Protein AF-A0A0Q4BA67-F1 (afdb_monomer_lite)

pLDDT: mean 73.57, std 13.35, range [34.78, 90.0]

Secondary structure (DSSP, 8-state):
-----EEEE-TTTTSSS----B-S--BS-PPEEEEEEEEEEEEETTEEEEEEEEEE-TTSPEEE-EEEEBS---HHHHHHHHHHHHTS-GGG-----TT----

Structure (mmCIF, N/CA/C/O backbone):
data_AF-A0A0Q4BA67-F1
#
_entry.id   AF-A0A0Q4BA67-F1
#
loop_
_atom_site.group_PDB
_atom_site.id
_atom_site.type_symbol
_atom_site.label_atom_id
_atom_site.label_alt_id
_atom_site.label_comp_id
_atom_site.label_asym_id
_atom_site.label_entity_id
_atom_site.label_seq_id
_atom_site.pdbx_PDB_ins_code
_atom_site.Cartn_x
_atom_site.Cartn_y
_atom_site.Cartn_z
_atom_site.occupancy
_atom_site.B_iso_or_equiv
_atom_site.auth_seq_id
_atom_site.auth_comp_id
_atom_site.auth_asym_id
_atom_site.auth_atom_id
_atom_site.pdbx_PDB_model_num
ATOM 1 N N . MET A 1 1 ? -16.916 9.588 12.693 1.00 53.06 1 MET A N 1
ATOM 2 C CA . MET A 1 1 ? -16.972 8.135 12.432 1.00 53.06 1 MET A CA 1
ATOM 3 C C . MET A 1 1 ? -15.553 7.681 12.194 1.00 53.06 1 MET A C 1
ATOM 5 O O . MET A 1 1 ? -14.951 8.152 11.237 1.00 53.06 1 MET A O 1
ATOM 9 N N . GLU A 1 2 ? -15.016 6.852 13.080 1.00 59.19 2 GLU A N 1
ATOM 10 C CA . GLU A 1 2 ? -13.727 6.196 12.854 1.00 59.19 2 GLU A CA 1
ATOM 11 C C . GLU A 1 2 ? -13.862 5.284 11.630 1.00 59.19 2 GLU A C 1
ATOM 13 O O . GLU A 1 2 ? -14.816 4.507 11.532 1.00 59.19 2 GLU A O 1
ATOM 18 N N . ARG A 1 3 ? -12.972 5.442 10.648 1.00 76.94 3 ARG A N 1
ATOM 19 C CA . ARG A 1 3 ? -12.933 4.584 9.462 1.00 76.94 3 ARG A CA 1
ATOM 20 C C . ARG A 1 3 ? -11.813 3.571 9.636 1.00 76.94 3 ARG A C 1
ATOM 22 O O . ARG A 1 3 ? -10.735 3.913 10.094 1.00 76.94 3 ARG A O 1
ATOM 29 N N . ASN A 1 4 ? -12.042 2.335 9.221 1.00 84.25 4 ASN A N 1
ATOM 30 C CA . ASN A 1 4 ? 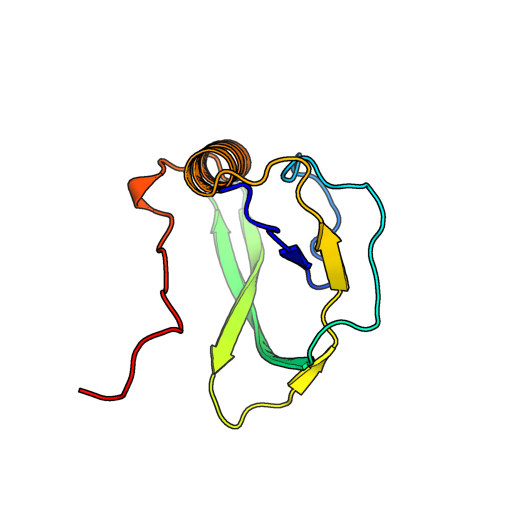-10.977 1.343 9.149 1.00 84.25 4 ASN A CA 1
ATOM 31 C C . ASN A 1 4 ? -10.217 1.538 7.835 1.00 84.25 4 ASN A C 1
ATOM 33 O O . ASN A 1 4 ? -10.793 1.359 6.762 1.00 84.25 4 ASN A O 1
ATOM 37 N N . ILE A 1 5 ? -8.943 1.924 7.915 1.00 86.75 5 ILE A N 1
ATOM 38 C CA . ILE A 1 5 ? -8.089 2.129 6.740 1.00 86.75 5 ILE A CA 1
ATOM 39 C C . ILE A 1 5 ? -7.126 0.945 6.619 1.00 86.75 5 ILE A C 1
ATOM 41 O O . ILE A 1 5 ? -6.344 0.676 7.530 1.00 86.75 5 ILE A O 1
ATOM 45 N N . ALA A 1 6 ? -7.170 0.251 5.481 1.00 86.94 6 ALA A N 1
ATOM 46 C CA . ALA A 1 6 ? -6.235 -0.819 5.151 1.00 86.94 6 ALA A CA 1
ATOM 47 C C . ALA A 1 6 ? -5.126 -0.299 4.226 1.00 86.94 6 ALA A C 1
ATOM 49 O O . ALA A 1 6 ? -5.391 0.367 3.224 1.00 86.94 6 ALA A O 1
ATOM 50 N N . VAL A 1 7 ? -3.879 -0.636 4.547 1.00 84.75 7 VAL A N 1
ATOM 51 C CA . VAL A 1 7 ? -2.704 -0.353 3.720 1.00 84.75 7 VAL A CA 1
ATOM 52 C C . VAL A 1 7 ? -2.355 -1.604 2.929 1.00 84.75 7 VAL A C 1
ATOM 54 O O . VAL A 1 7 ? -2.145 -2.666 3.510 1.00 84.75 7 VAL A O 1
ATOM 57 N N . LEU A 1 8 ? -2.263 -1.466 1.608 1.00 84.00 8 LEU A N 1
ATOM 58 C CA . LEU A 1 8 ? -1.892 -2.545 0.695 1.00 84.00 8 LEU A CA 1
ATOM 59 C C . LEU A 1 8 ? -0.416 -2.436 0.297 1.00 84.00 8 LEU A C 1
ATOM 61 O O . LEU A 1 8 ? 0.076 -1.340 0.014 1.00 84.00 8 LEU A O 1
ATOM 65 N N . ARG A 1 9 ? 0.297 -3.567 0.254 1.00 76.50 9 ARG A N 1
ATOM 66 C CA . ARG A 1 9 ? 1.716 -3.618 -0.132 1.00 76.50 9 ARG A CA 1
ATOM 67 C C . ARG A 1 9 ? 2.036 -4.847 -0.983 1.00 76.50 9 ARG A C 1
ATOM 69 O O . ARG A 1 9 ? 1.490 -5.929 -0.774 1.00 76.50 9 ARG A O 1
ATOM 76 N N . TRP A 1 10 ? 2.981 -4.664 -1.905 1.00 74.62 10 TRP A N 1
ATOM 77 C CA . TRP A 1 10 ? 3.565 -5.706 -2.752 1.00 74.62 10 TRP A CA 1
ATOM 78 C C . TRP A 1 10 ? 5.072 -5.836 -2.477 1.00 74.62 10 TRP A C 1
ATOM 80 O O . TRP A 1 10 ? 5.766 -4.834 -2.281 1.00 74.62 10 TRP A O 1
ATOM 90 N N . GLU A 1 11 ? 5.587 -7.065 -2.471 1.00 62.34 11 GLU A N 1
ATOM 91 C CA . GLU A 1 11 ? 7.032 -7.348 -2.440 1.00 62.34 11 GLU A CA 1
ATOM 92 C C . GLU A 1 11 ? 7.656 -7.055 -3.823 1.00 62.34 11 GLU A C 1
ATOM 94 O O . GLU A 1 11 ? 6.999 -7.309 -4.834 1.00 62.34 11 GLU A O 1
ATOM 99 N N . PRO A 1 12 ? 8.894 -6.519 -3.923 1.00 51.59 12 PRO A N 1
ATOM 100 C CA . PRO A 1 12 ? 9.921 -6.440 -2.884 1.00 51.59 12 PRO A CA 1
ATOM 101 C C . PRO A 1 12 ? 10.119 -5.022 -2.318 1.00 51.59 12 PRO A C 1
ATOM 103 O O . PRO A 1 12 ? 11.226 -4.654 -1.931 1.00 51.59 12 PRO A O 1
ATOM 106 N N . ALA A 1 13 ? 9.083 -4.174 -2.273 1.00 51.66 13 ALA A N 1
ATOM 107 C CA . ALA A 1 13 ? 9.205 -2.789 -1.793 1.00 51.66 13 ALA A CA 1
ATOM 108 C C . ALA A 1 13 ? 9.432 -2.675 -0.265 1.00 51.66 13 ALA A C 1
ATOM 110 O O . ALA A 1 13 ? 9.029 -1.685 0.349 1.00 51.66 13 ALA A O 1
ATOM 111 N N . THR A 1 14 ? 10.029 -3.685 0.370 1.00 47.12 14 THR A N 1
ATOM 112 C CA . THR A 1 14 ? 10.248 -3.829 1.812 1.00 47.12 14 THR A CA 1
ATOM 113 C C . THR A 1 14 ? 11.432 -3.036 2.362 1.00 47.12 14 THR A C 1
ATOM 115 O O . THR A 1 14 ? 11.470 -2.817 3.570 1.00 47.12 14 THR A O 1
ATOM 118 N N . TRP A 1 15 ? 12.327 -2.484 1.538 1.00 48.25 15 TRP A N 1
ATOM 119 C CA . TRP A 1 15 ? 13.521 -1.806 2.055 1.00 48.25 15 TRP A CA 1
ATOM 120 C C . TRP A 1 15 ? 13.543 -0.283 1.846 1.00 48.25 15 TRP A C 1
ATOM 122 O O . TRP A 1 15 ? 13.689 0.212 0.730 1.00 48.25 15 TRP A O 1
ATOM 132 N N . SER A 1 16 ? 13.479 0.433 2.980 1.00 47.16 16 SER A N 1
ATOM 133 C CA . SER A 1 16 ? 14.202 1.693 3.270 1.00 47.16 16 SER A CA 1
ATOM 134 C C . SER A 1 16 ? 13.425 3.009 3.415 1.00 47.16 16 SER A C 1
ATOM 136 O O . SER A 1 16 ? 14.068 4.031 3.639 1.00 47.16 16 SER A O 1
ATOM 138 N N . ALA A 1 17 ? 12.089 3.034 3.390 1.00 52.50 17 ALA A N 1
ATOM 139 C CA . ALA A 1 17 ? 11.340 4.234 3.795 1.00 52.50 17 ALA A CA 1
ATOM 140 C C . ALA A 1 17 ? 10.488 3.950 5.042 1.00 52.50 17 ALA A C 1
ATOM 142 O O . ALA A 1 17 ? 9.846 2.894 5.080 1.00 52.50 17 ALA A O 1
ATOM 143 N N 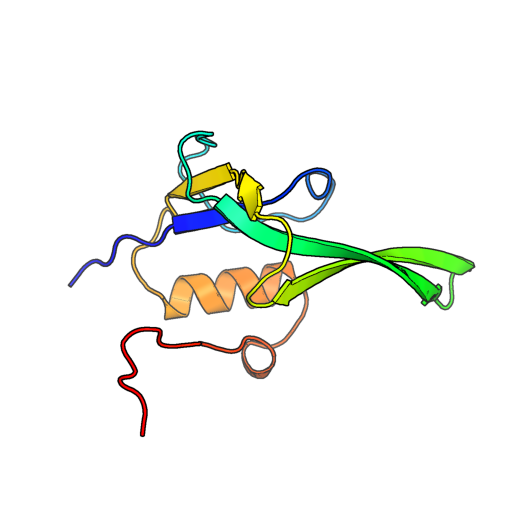. PRO A 1 18 ? 10.441 4.858 6.041 1.00 59.34 18 PRO A N 1
ATOM 144 C CA . PRO A 1 18 ? 9.431 4.790 7.086 1.00 59.34 18 PRO A CA 1
ATOM 145 C C . PRO A 1 18 ? 8.065 4.890 6.400 1.00 59.34 18 PRO A C 1
ATOM 147 O O . PRO A 1 18 ? 7.694 5.910 5.812 1.00 59.34 18 PRO A O 1
ATOM 150 N N . GLY A 1 19 ? 7.379 3.751 6.349 1.00 63.78 19 GLY A N 1
ATOM 151 C CA . GLY A 1 19 ? 6.012 3.669 5.867 1.00 63.78 19 GLY A CA 1
ATOM 152 C C . GLY A 1 19 ? 5.045 4.272 6.886 1.00 63.78 19 GLY A C 1
ATOM 153 O O . GLY A 1 19 ? 5.456 4.653 7.984 1.00 63.78 19 GLY A O 1
ATOM 154 N N . PRO A 1 20 ? 3.755 4.349 6.539 1.00 72.19 20 PRO A N 1
ATOM 155 C CA . PRO A 1 20 ? 2.737 4.750 7.494 1.00 72.19 20 PRO A CA 1
ATOM 156 C C . PRO A 1 20 ? 2.709 3.825 8.720 1.00 72.19 20 PRO A C 1
ATOM 158 O O . PRO A 1 20 ? 3.028 2.638 8.615 1.00 72.19 20 PRO A O 1
ATOM 161 N N . SER A 1 21 ? 2.328 4.372 9.880 1.00 80.19 21 SER A N 1
ATOM 162 C CA . SER A 1 21 ? 2.196 3.594 11.115 1.00 80.19 21 SER A CA 1
ATOM 163 C C . SER A 1 21 ? 1.059 2.584 10.967 1.00 80.19 21 SER A C 1
ATOM 165 O O . SER A 1 21 ? -0.106 2.956 10.806 1.00 80.19 21 SER A O 1
ATOM 167 N N . THR A 1 22 ? 1.415 1.306 10.977 1.00 83.50 22 THR A N 1
ATOM 168 C CA . THR A 1 22 ? 0.486 0.183 10.824 1.00 83.50 22 THR A CA 1
ATOM 169 C C . THR A 1 22 ? 0.425 -0.639 12.108 1.00 83.50 22 THR A C 1
ATOM 171 O O . THR A 1 22 ? 1.290 -0.500 12.971 1.00 83.50 22 THR A O 1
ATOM 174 N N . ASP A 1 23 ? -0.552 -1.542 12.218 1.00 84.38 23 ASP A N 1
ATOM 175 C CA . ASP A 1 23 ? -0.666 -2.517 13.316 1.00 84.38 23 ASP A CA 1
ATOM 176 C C . ASP A 1 23 ? 0.506 -3.518 13.388 1.00 84.38 23 ASP A C 1
ATOM 178 O O . ASP A 1 23 ? 0.558 -4.357 14.285 1.00 84.38 23 ASP A O 1
ATOM 182 N N . GLY A 1 24 ? 1.449 -3.444 12.442 1.00 80.56 24 GLY A N 1
ATOM 183 C CA . GLY A 1 24 ? 2.630 -4.299 12.366 1.00 80.56 24 GLY A CA 1
ATOM 184 C C . GLY A 1 24 ? 2.343 -5.708 11.844 1.00 80.56 24 GLY A C 1
ATOM 185 O O . GLY A 1 24 ? 3.281 -6.482 11.649 1.00 80.56 24 GLY 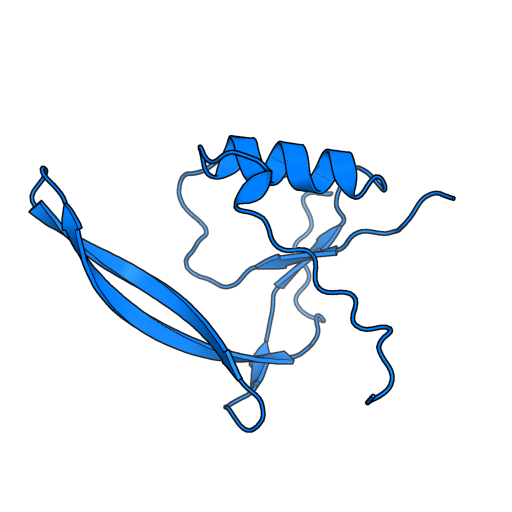A O 1
ATOM 186 N N . VAL A 1 25 ? 1.079 -6.045 11.574 1.00 86.31 25 VAL A N 1
ATOM 187 C CA . VAL A 1 25 ? 0.652 -7.373 11.129 1.00 86.31 25 VAL A CA 1
ATOM 188 C C . VAL A 1 25 ? 0.293 -7.329 9.647 1.00 86.31 25 VAL A C 1
ATOM 190 O O . VAL A 1 25 ? -0.768 -6.849 9.247 1.00 86.31 25 VAL A O 1
ATOM 193 N N . TRP A 1 26 ? 1.168 -7.902 8.819 1.00 86.12 26 TRP A N 1
ATOM 194 C CA . TRP A 1 26 ? 0.918 -8.089 7.390 1.00 86.12 26 TRP A CA 1
ATOM 195 C C . TRP A 1 26 ? 0.218 -9.420 7.132 1.00 86.12 26 TRP A C 1
ATOM 197 O O . TRP A 1 26 ? 0.764 -10.495 7.386 1.00 86.12 26 TRP A O 1
ATOM 207 N N . ARG A 1 27 ? -1.001 -9.340 6.608 1.00 87.56 27 ARG A N 1
ATOM 208 C CA . ARG A 1 27 ? -1.887 -10.475 6.349 1.00 87.56 27 ARG A CA 1
ATOM 209 C C . ARG A 1 27 ? -1.890 -10.819 4.859 1.00 87.56 27 ARG A C 1
ATOM 211 O O . ARG A 1 27 ? -1.736 -9.941 4.011 1.00 87.56 27 ARG A O 1
ATOM 218 N N . LYS A 1 28 ? -2.015 -12.114 4.555 1.00 86.56 28 LYS A N 1
ATOM 219 C CA . LYS A 1 28 ? -1.920 -12.690 3.195 1.00 86.56 28 LYS A CA 1
ATOM 220 C C . LYS A 1 28 ? -3.272 -13.001 2.558 1.00 86.56 28 LYS A C 1
ATOM 222 O O . LYS A 1 28 ? -3.326 -13.312 1.378 1.00 86.56 28 LYS A O 1
ATOM 227 N N . ASP A 1 29 ? -4.340 -12.928 3.337 1.00 89.00 29 ASP A N 1
ATOM 228 C CA . ASP A 1 29 ? -5.730 -13.165 2.940 1.00 89.00 29 ASP A CA 1
ATOM 229 C C . ASP A 1 29 ? -6.383 -11.925 2.302 1.00 89.00 29 ASP A C 1
ATOM 231 O O . ASP A 1 29 ? -7.604 -11.797 2.269 1.00 89.00 29 ASP A O 1
ATOM 235 N N . GLY A 1 30 ? -5.563 -10.990 1.813 1.00 83.38 30 GLY A N 1
ATOM 236 C CA . GLY A 1 30 ? -6.026 -9.792 1.130 1.00 83.38 30 GLY A CA 1
ATOM 237 C C . GLY A 1 30 ? -6.622 -10.087 -0.247 1.00 83.38 30 GLY A C 1
ATOM 238 O O . GLY A 1 30 ? -6.502 -11.195 -0.775 1.00 83.38 30 GLY A O 1
ATOM 239 N N . PRO A 1 31 ? -7.248 -9.078 -0.872 1.00 85.19 31 PRO A N 1
ATOM 240 C CA . PRO A 1 31 ? -7.769 -9.222 -2.219 1.00 85.19 31 PRO A CA 1
ATOM 241 C C . PRO A 1 31 ? -6.630 -9.448 -3.214 1.00 85.19 31 PRO A C 1
ATOM 243 O O . PRO A 1 31 ? -5.533 -8.906 -3.075 1.00 85.19 31 PRO A O 1
ATOM 246 N N . GLU A 1 32 ? -6.916 -10.181 -4.284 1.00 86.94 32 GLU A N 1
ATOM 247 C CA . GLU A 1 32 ? -6.037 -10.183 -5.446 1.00 86.94 32 GLU A CA 1
ATOM 248 C C . GLU A 1 32 ? -6.358 -8.972 -6.323 1.00 86.94 32 GLU A C 1
ATOM 250 O O . GLU A 1 32 ? -7.525 -8.746 -6.657 1.00 86.94 32 GLU A O 1
ATOM 255 N N . LEU A 1 33 ? -5.346 -8.212 -6.741 1.00 84.56 33 LEU A N 1
ATOM 256 C CA . LEU A 1 33 ? -5.525 -7.035 -7.597 1.00 84.56 33 LEU A CA 1
ATOM 257 C C . LEU A 1 33 ? -4.877 -7.251 -8.969 1.00 84.56 33 LEU A C 1
ATOM 259 O O . LEU A 1 33 ? -3.811 -7.867 -9.040 1.00 84.56 33 LEU A O 1
ATOM 263 N N . PRO A 1 34 ? -5.495 -6.773 -10.066 1.00 85.25 34 PRO A N 1
ATOM 264 C CA . PRO A 1 34 ? -4.955 -6.948 -11.407 1.00 85.25 34 PRO A CA 1
ATOM 265 C C . PRO A 1 34 ? -3.825 -5.934 -11.648 1.00 85.25 34 PRO A C 1
ATOM 267 O O . PRO A 1 34 ? -4.032 -4.838 -12.168 1.00 85.25 34 PRO A O 1
ATOM 270 N N . VAL A 1 35 ? -2.636 -6.297 -11.168 1.00 78.50 35 VAL A N 1
ATOM 271 C CA . VAL A 1 35 ? -1.422 -5.471 -11.160 1.00 78.50 35 VAL A CA 1
ATOM 272 C C . VAL A 1 35 ? -0.385 -6.080 -12.093 1.00 78.50 35 VAL A C 1
ATOM 274 O O . VAL A 1 35 ? -0.167 -7.287 -12.044 1.00 78.50 35 VAL A O 1
ATOM 277 N N . GLU A 1 36 ? 0.311 -5.259 -12.871 1.00 79.62 36 GLU A N 1
ATOM 278 C CA . GLU A 1 36 ? 1.542 -5.657 -13.561 1.00 79.62 36 GLU A CA 1
ATOM 279 C C . GLU A 1 36 ? 2.727 -4.837 -13.045 1.00 79.62 36 GLU A C 1
ATOM 281 O O . GLU A 1 36 ? 2.589 -3.678 -12.635 1.00 79.62 36 GLU A O 1
ATOM 286 N N . TYR A 1 37 ? 3.891 -5.482 -13.040 1.00 74.50 37 TYR A N 1
ATOM 287 C CA . TYR A 1 37 ? 5.152 -4.906 -12.606 1.00 74.50 37 TYR A CA 1
ATOM 288 C C . TYR A 1 37 ? 5.961 -4.505 -13.834 1.00 74.50 37 TYR A C 1
ATOM 290 O O . TYR A 1 37 ? 6.376 -5.367 -14.609 1.00 74.50 37 TYR A O 1
ATOM 298 N N . THR A 1 38 ? 6.256 -3.217 -13.974 1.00 71.50 38 THR A N 1
ATOM 299 C CA . THR A 1 38 ? 7.082 -2.718 -15.077 1.00 71.50 38 THR A CA 1
ATOM 300 C C . THR A 1 38 ? 8.382 -2.163 -14.529 1.00 71.50 38 THR A C 1
ATOM 302 O O . THR A 1 38 ? 8.394 -1.200 -13.758 1.00 71.50 38 THR A O 1
ATOM 305 N N . LEU A 1 39 ? 9.506 -2.743 -14.947 1.00 68.56 39 LEU A N 1
ATOM 306 C CA . LEU A 1 39 ? 10.818 -2.181 -14.654 1.00 68.56 39 LEU A CA 1
ATOM 307 C C . LEU A 1 39 ? 11.002 -0.905 -15.483 1.00 68.56 39 LEU A C 1
ATOM 309 O O . LEU A 1 39 ? 11.192 -0.950 -16.695 1.00 68.56 39 LEU A O 1
ATOM 313 N N . THR A 1 40 ? 10.938 0.242 -14.822 1.00 63.81 40 THR A N 1
ATOM 314 C CA . THR A 1 40 ? 11.137 1.545 -15.449 1.00 63.81 40 THR A CA 1
ATOM 315 C C . THR A 1 40 ? 12.587 1.977 -15.237 1.00 63.81 40 THR A C 1
ATOM 317 O O . THR A 1 40 ? 12.990 2.217 -14.095 1.00 63.81 40 THR A O 1
ATOM 320 N N . PRO A 1 41 ? 13.408 2.084 -16.294 1.00 60.53 41 PRO A N 1
ATOM 321 C CA . PRO A 1 41 ? 14.748 2.633 -16.157 1.00 60.53 41 PRO A CA 1
ATOM 322 C C . PRO A 1 41 ? 14.643 4.104 -15.739 1.00 60.53 41 PRO A C 1
ATOM 324 O O . PRO A 1 41 ? 14.039 4.921 -16.428 1.00 60.53 41 PRO A O 1
ATOM 327 N N . ASN A 1 42 ? 15.236 4.445 -14.600 1.00 60.38 42 ASN A N 1
ATOM 328 C CA . ASN A 1 42 ? 15.308 5.799 -14.077 1.00 60.38 42 ASN A CA 1
ATOM 329 C C . ASN A 1 42 ? 16.766 6.276 -14.101 1.00 60.38 42 ASN A C 1
ATOM 331 O O . ASN A 1 42 ? 17.625 5.784 -13.368 1.00 60.38 42 ASN A O 1
ATOM 335 N N . ILE A 1 43 ? 17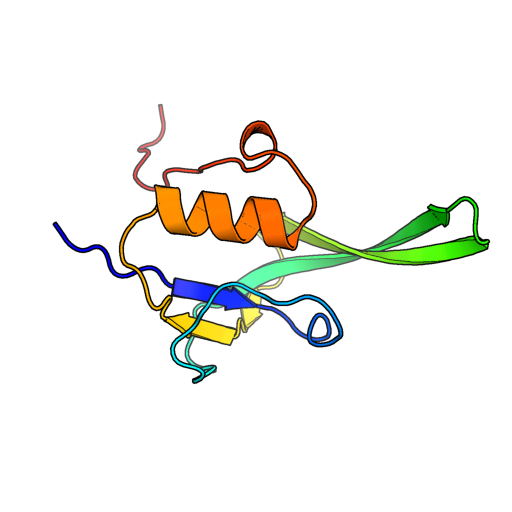.065 7.243 -14.963 1.00 56.66 43 ILE A N 1
ATOM 336 C CA . ILE A 1 43 ? 18.386 7.868 -15.002 1.00 56.66 43 ILE A CA 1
ATOM 337 C C . ILE A 1 43 ? 18.384 8.993 -13.971 1.00 56.66 43 ILE A C 1
ATOM 339 O O . ILE A 1 43 ? 17.800 10.052 -14.182 1.00 56.66 43 ILE A O 1
ATOM 343 N N . THR A 1 44 ? 19.048 8.760 -12.843 1.00 59.25 44 THR A N 1
ATOM 344 C CA . THR A 1 44 ? 19.248 9.788 -11.819 1.00 59.25 44 THR A CA 1
ATOM 345 C C . THR A 1 44 ? 20.602 10.467 -12.007 1.00 59.25 44 THR A C 1
ATOM 347 O O . THR A 1 44 ? 21.510 9.920 -12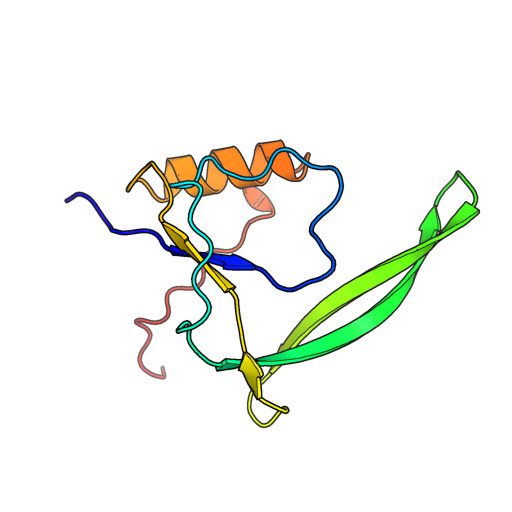.632 1.00 59.25 44 THR A O 1
ATOM 350 N N . ARG A 1 45 ? 20.792 11.637 -11.384 1.00 51.62 45 ARG A N 1
ATOM 351 C CA . ARG A 1 45 ? 22.086 12.349 -11.354 1.00 51.62 45 ARG A CA 1
ATOM 352 C C . ARG A 1 45 ? 23.240 11.510 -10.764 1.00 51.62 45 ARG A C 1
ATOM 354 O O . ARG A 1 45 ? 24.393 11.868 -10.961 1.00 51.62 45 ARG A O 1
ATOM 361 N N . ARG A 1 46 ? 22.930 10.421 -10.040 1.00 62.59 46 ARG A N 1
ATOM 362 C CA . ARG A 1 46 ? 23.886 9.466 -9.446 1.00 62.59 46 ARG A CA 1
ATOM 363 C C . ARG A 1 46 ? 24.119 8.199 -10.290 1.00 62.59 46 ARG A C 1
ATOM 365 O O . ARG A 1 46 ? 24.919 7.368 -9.878 1.00 62.59 46 ARG A O 1
ATOM 372 N N . GLY A 1 47 ? 23.451 8.038 -11.437 1.00 59.53 47 GLY A N 1
ATOM 373 C CA . GLY A 1 47 ? 23.593 6.871 -12.318 1.00 59.53 47 GLY A CA 1
ATOM 374 C C . GLY A 1 47 ? 22.263 6.258 -12.775 1.00 59.53 47 GLY A C 1
ATOM 375 O O . GLY A 1 47 ? 21.178 6.774 -12.485 1.00 59.53 47 GLY A O 1
ATOM 376 N N . ARG A 1 48 ? 22.358 5.139 -13.510 1.00 56.00 48 ARG A N 1
ATOM 377 C CA . ARG A 1 48 ? 21.213 4.321 -13.948 1.00 56.00 48 ARG A CA 1
ATOM 378 C C . ARG A 1 48 ? 20.664 3.537 -12.755 1.00 56.00 48 ARG A C 1
ATOM 380 O O . ARG A 1 48 ? 21.295 2.589 -12.304 1.00 56.00 48 ARG A O 1
ATOM 387 N N . ASN A 1 49 ? 19.473 3.904 -12.303 1.00 61.38 49 ASN A N 1
ATOM 388 C CA . ASN A 1 49 ? 18.679 3.106 -11.378 1.00 61.38 49 ASN A CA 1
ATOM 389 C C . ASN A 1 49 ? 17.517 2.474 -12.149 1.00 61.38 49 ASN A C 1
ATOM 391 O O . ASN A 1 49 ? 17.070 3.003 -13.160 1.00 61.38 49 ASN A O 1
ATOM 395 N N . SER A 1 50 ? 17.016 1.337 -11.688 1.00 57.84 50 SER A N 1
ATOM 396 C CA . SER A 1 50 ? 15.754 0.784 -12.187 1.00 57.84 50 SER A CA 1
ATOM 397 C C . SER A 1 50 ? 14.710 0.945 -11.093 1.00 57.84 50 SER A C 1
ATOM 399 O O . SER A 1 50 ? 14.961 0.575 -9.949 1.00 57.84 50 SER A O 1
ATOM 401 N N . ALA A 1 51 ? 13.571 1.545 -11.423 1.00 62.28 51 ALA A N 1
ATOM 402 C CA . ALA A 1 51 ? 12.430 1.665 -10.529 1.00 62.28 51 ALA A CA 1
ATOM 403 C C . ALA A 1 51 ? 11.388 0.614 -10.914 1.00 62.28 51 ALA A C 1
ATOM 405 O O . ALA A 1 51 ? 11.053 0.472 -12.087 1.00 62.28 51 ALA A O 1
ATOM 406 N N . LEU A 1 52 ? 10.863 -0.118 -9.937 1.00 64.56 52 LEU A N 1
ATOM 407 C CA . LEU A 1 52 ? 9.700 -0.969 -10.160 1.00 64.56 52 LEU A CA 1
ATOM 408 C C . LEU A 1 52 ? 8.454 -0.077 -10.163 1.00 64.56 52 LEU A C 1
ATOM 410 O O . LEU A 1 52 ? 8.140 0.540 -9.146 1.00 64.56 52 LEU A O 1
ATOM 414 N N . SER A 1 53 ? 7.781 0.023 -11.305 1.00 69.50 53 SER A N 1
ATOM 415 C CA . SER A 1 53 ? 6.487 0.691 -11.429 1.00 69.50 53 SER A CA 1
ATOM 416 C C . SER A 1 53 ? 5.367 -0.337 -11.310 1.00 69.50 53 SER A 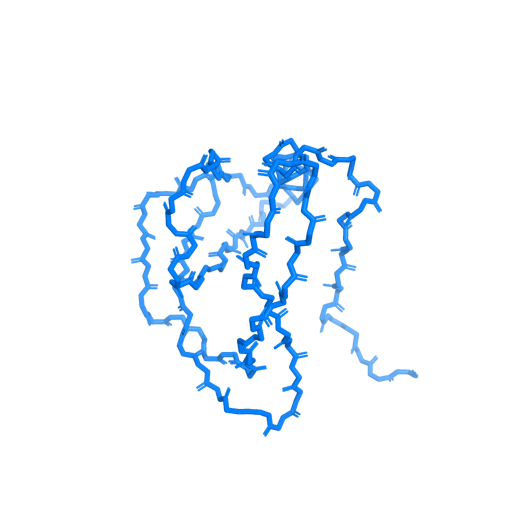C 1
ATOM 418 O O . SER A 1 53 ? 5.485 -1.451 -11.822 1.00 69.50 53 SER A O 1
ATOM 420 N N . LEU A 1 54 ? 4.293 0.043 -10.622 1.00 75.06 54 LEU A N 1
ATOM 421 C CA . LEU A 1 54 ? 3.096 -0.770 -10.430 1.00 75.06 54 LEU A CA 1
ATOM 422 C C . LEU A 1 54 ? 1.961 -0.120 -11.210 1.00 75.06 54 LEU A C 1
ATOM 424 O O . LEU A 1 54 ? 1.674 1.062 -11.017 1.00 75.06 54 LEU A O 1
ATOM 428 N N . THR A 1 55 ? 1.309 -0.878 -12.085 1.00 79.25 55 THR A N 1
ATOM 429 C CA . THR A 1 55 ? 0.136 -0.401 -12.825 1.00 79.25 55 THR A CA 1
ATOM 430 C C . THR A 1 55 ? -1.055 -1.303 -12.527 1.00 79.25 55 THR A C 1
ATOM 432 O O . THR A 1 55 ? -0.937 -2.525 -12.564 1.00 79.25 55 THR A O 1
ATOM 435 N N . LEU A 1 56 ? -2.189 -0.689 -12.180 1.00 79.75 56 LEU A N 1
ATOM 436 C CA . LEU A 1 56 ? -3.468 -1.355 -11.927 1.00 79.75 56 LEU A CA 1
ATOM 437 C C . LEU A 1 56 ? -4.330 -1.259 -13.191 1.00 79.75 56 LEU A C 1
ATOM 439 O O . LEU A 1 56 ? -4.660 -0.150 -13.609 1.00 79.75 56 LEU A O 1
ATOM 443 N N . GLN A 1 57 ? -4.726 -2.390 -13.781 1.00 80.88 57 GLN A N 1
ATOM 444 C CA . GLN A 1 57 ? -5.548 -2.394 -14.999 1.00 80.88 57 GLN A CA 1
ATOM 445 C C . GLN A 1 57 ? -6.506 -3.591 -15.045 1.00 80.88 57 GLN A C 1
ATOM 447 O O . GLN A 1 57 ? -6.138 -4.726 -14.758 1.00 80.88 57 GLN A O 1
ATOM 452 N N . ARG A 1 58 ? -7.767 -3.354 -15.435 1.00 80.69 58 ARG A N 1
ATOM 453 C CA . ARG A 1 58 ? -8.777 -4.421 -15.575 1.00 80.69 58 ARG A CA 1
ATOM 454 C C . ARG A 1 58 ? -8.342 -5.438 -16.641 1.00 80.69 58 ARG A C 1
ATOM 456 O O . ARG A 1 58 ? -7.831 -5.062 -17.689 1.00 80.69 58 ARG A O 1
ATOM 463 N N . GLY A 1 59 ? -8.583 -6.723 -16.376 1.00 83.44 59 GLY A N 1
ATOM 464 C CA . GLY A 1 59 ? -8.254 -7.826 -17.291 1.00 83.44 59 GLY A CA 1
ATOM 465 C C . GLY A 1 59 ? -6.822 -8.358 -17.176 1.00 83.44 59 GLY A C 1
ATOM 466 O O . GLY A 1 59 ? -6.514 -9.386 -17.771 1.00 83.44 59 GLY A O 1
ATOM 467 N N . TRP A 1 60 ? -5.957 -7.712 -16.392 1.00 85.38 60 TRP A N 1
ATOM 468 C CA . TRP A 1 60 ? -4.620 -8.229 -16.109 1.00 85.38 60 TRP A CA 1
ATOM 469 C C . TRP A 1 60 ? -4.624 -9.361 -15.087 1.00 85.38 60 TRP A C 1
ATOM 471 O O . TRP A 1 60 ? -5.590 -9.560 -14.341 1.00 85.38 60 TRP A O 1
ATOM 481 N N . LYS A 1 61 ? -3.503 -10.093 -15.042 1.00 84.12 61 LYS A N 1
ATOM 482 C CA . LYS A 1 61 ? -3.277 -11.144 -14.051 1.00 84.12 61 LYS A CA 1
ATOM 483 C C . LYS A 1 61 ? -3.477 -10.568 -12.651 1.00 84.12 61 LYS A C 1
ATOM 485 O O . LYS A 1 61 ? -2.860 -9.572 -12.275 1.00 84.12 61 LYS A O 1
ATOM 490 N N . ARG A 1 62 ? -4.339 -11.221 -11.877 1.00 85.81 62 ARG A N 1
ATOM 491 C CA . ARG A 1 62 ? -4.561 -10.867 -10.480 1.00 85.81 62 ARG A CA 1
ATOM 492 C C . ARG A 1 62 ? -3.398 -11.397 -9.650 1.00 85.81 62 ARG A C 1
ATOM 494 O O . ARG A 1 62 ? -3.014 -12.556 -9.791 1.00 85.81 62 ARG A O 1
ATOM 501 N N . ASN A 1 63 ? -2.813 -10.528 -8.838 1.00 82.06 63 ASN A N 1
ATOM 502 C CA . ASN A 1 63 ? -1.706 -10.859 -7.955 1.00 82.06 63 ASN A CA 1
ATOM 503 C C . ASN A 1 63 ? -2.158 -10.701 -6.500 1.00 82.06 63 ASN A C 1
ATOM 505 O O . ASN A 1 63 ? -2.839 -9.714 -6.193 1.00 82.06 63 ASN A O 1
ATOM 509 N N . PRO A 1 64 ? -1.789 -11.639 -5.611 1.00 84.00 64 PRO A N 1
ATOM 510 C CA . PRO A 1 64 ? -2.106 -11.536 -4.195 1.00 84.00 64 PRO A CA 1
ATOM 511 C C . PRO A 1 64 ? -1.415 -10.315 -3.587 1.00 84.00 64 PRO A C 1
ATOM 513 O O . PRO A 1 64 ? -0.287 -9.972 -3.958 1.00 84.00 64 PRO A O 1
ATOM 516 N N . VAL A 1 65 ? -2.101 -9.660 -2.654 1.00 83.62 65 VAL A N 1
ATOM 517 C CA . VAL A 1 65 ? -1.629 -8.432 -2.009 1.00 83.62 65 VAL A CA 1
ATOM 518 C C . VAL A 1 65 ? -1.576 -8.635 -0.503 1.00 83.62 65 VAL A C 1
ATOM 520 O O . VAL A 1 65 ? -2.479 -9.235 0.082 1.00 83.62 65 VAL A O 1
ATOM 523 N N . LEU A 1 66 ? -0.512 -8.133 0.127 1.00 85.38 66 LEU A N 1
ATOM 524 C CA . LEU A 1 66 ? -0.426 -8.092 1.581 1.00 85.38 66 LEU A CA 1
ATOM 525 C C . LEU A 1 66 ? -1.160 -6.863 2.094 1.00 85.38 66 LEU A C 1
ATOM 527 O O . LEU A 1 66 ? -1.063 -5.787 1.498 1.00 85.38 66 LEU A O 1
ATOM 531 N N . TRP A 1 67 ? -1.837 -7.000 3.228 1.00 87.50 67 TRP A N 1
ATOM 532 C CA . TRP A 1 67 ? -2.521 -5.874 3.848 1.00 87.50 67 TRP A CA 1
ATOM 533 C C . TRP A 1 67 ? -2.277 -5.791 5.350 1.00 87.50 67 TRP A C 1
ATOM 535 O O . TRP A 1 67 ? -2.004 -6.790 6.014 1.00 87.50 67 TRP A O 1
ATOM 545 N N . SER A 1 68 ? -2.359 -4.577 5.880 1.00 88.50 68 SER A N 1
ATOM 546 C CA . SER A 1 68 ? -2.223 -4.279 7.305 1.00 88.50 68 SER A CA 1
ATOM 547 C C . SER A 1 68 ? -3.117 -3.090 7.663 1.00 88.50 68 SER A C 1
ATOM 549 O O . SER A 1 68 ? -3.457 -2.285 6.791 1.00 88.50 68 SER A O 1
ATOM 551 N N . MET A 1 69 ? -3.546 -2.999 8.922 1.00 90.00 69 MET A N 1
ATOM 552 C CA . MET A 1 69 ? -4.401 -1.903 9.377 1.00 90.00 69 MET A CA 1
ATOM 553 C C . MET A 1 69 ? -3.566 -0.672 9.687 1.00 90.00 69 MET A C 1
ATOM 555 O O . MET A 1 69 ? -2.523 -0.765 10.334 1.00 90.00 69 MET A O 1
ATOM 559 N N . LEU A 1 70 ? -4.038 0.489 9.246 1.00 88.12 70 LEU A N 1
ATOM 560 C CA . LEU A 1 70 ? -3.472 1.758 9.668 1.00 88.12 70 LEU A CA 1
ATOM 561 C C . LEU A 1 70 ? -3.839 2.021 11.135 1.00 88.12 70 LEU A C 1
ATOM 563 O O . LEU A 1 70 ? -4.951 1.718 11.561 1.00 88.12 70 LEU A O 1
ATOM 567 N N . ALA A 1 71 ? -2.911 2.597 11.901 1.00 85.62 71 ALA A N 1
ATOM 568 C CA . ALA A 1 71 ? -3.157 2.937 13.304 1.00 85.62 71 ALA A CA 1
ATOM 569 C C . ALA A 1 71 ? -4.201 4.059 13.481 1.00 85.62 71 ALA A C 1
ATOM 571 O O . ALA A 1 71 ? -4.810 4.169 14.541 1.00 85.62 71 ALA A O 1
ATOM 572 N N . THR A 1 72 ? -4.402 4.883 12.448 1.00 83.25 72 THR A N 1
ATOM 573 C CA . THR A 1 72 ? -5.410 5.949 12.410 1.00 83.25 72 THR A CA 1
ATOM 574 C C . THR A 1 72 ? -6.560 5.590 11.475 1.00 83.25 72 THR A C 1
ATOM 576 O O . THR A 1 72 ? -6.370 4.931 10.450 1.00 83.25 72 THR A O 1
ATOM 579 N N . GLY A 1 73 ? -7.757 6.060 11.825 1.00 84.12 73 GLY A N 1
ATOM 580 C CA . GLY A 1 73 ? -8.933 6.018 10.964 1.00 84.12 73 GLY A CA 1
ATOM 581 C C . GLY A 1 73 ? -9.209 7.315 10.203 1.00 84.12 73 GLY A C 1
ATOM 582 O O . GLY A 1 73 ? -10.235 7.418 9.526 1.00 84.12 73 GLY A O 1
ATOM 583 N N . ASP A 1 74 ? -8.330 8.314 10.318 1.00 87.56 74 ASP A N 1
ATOM 584 C CA . ASP A 1 74 ? -8.432 9.576 9.589 1.00 87.56 74 ASP A CA 1
ATOM 585 C C . ASP A 1 74 ? -7.708 9.477 8.235 1.00 87.56 74 ASP A C 1
ATOM 587 O O . ASP A 1 74 ? -6.495 9.279 8.145 1.00 87.56 74 ASP A O 1
ATOM 591 N N . VAL A 1 75 ? -8.472 9.631 7.149 1.00 84.44 75 VAL A N 1
ATOM 592 C CA . VAL A 1 75 ? -7.949 9.595 5.776 1.00 84.44 75 VAL A CA 1
ATOM 593 C C . VAL A 1 75 ? -6.995 10.762 5.510 1.00 84.44 75 VAL A C 1
ATOM 595 O O . VAL A 1 75 ? -6.004 10.583 4.806 1.00 84.44 75 VAL A O 1
ATOM 598 N N . ASN A 1 76 ? -7.250 11.941 6.077 1.00 85.94 76 ASN A N 1
ATOM 599 C CA . ASN A 1 76 ? -6.380 13.102 5.897 1.00 85.94 76 ASN A CA 1
ATOM 600 C C . ASN A 1 76 ? -5.035 12.887 6.592 1.00 85.94 76 ASN A C 1
ATOM 602 O O . ASN A 1 76 ? -3.991 13.211 6.026 1.00 85.94 76 ASN A O 1
ATOM 606 N N . GLU A 1 77 ? -5.051 12.288 7.785 1.00 85.50 77 GLU A N 1
ATOM 607 C CA . GLU A 1 77 ? -3.829 11.897 8.488 1.00 85.50 77 GLU A CA 1
ATOM 608 C C . GLU A 1 77 ? -3.057 10.839 7.687 1.00 85.50 77 GLU A C 1
ATOM 610 O O . GLU A 1 77 ? -1.850 10.976 7.478 1.00 85.50 77 GLU A O 1
ATOM 615 N N . ALA A 1 78 ? -3.754 9.837 7.141 1.00 83.50 78 ALA A N 1
ATOM 616 C CA . ALA A 1 78 ? -3.150 8.824 6.278 1.00 83.50 78 ALA A CA 1
ATOM 617 C C . ALA A 1 78 ? -2.460 9.442 5.045 1.00 83.50 78 ALA A C 1
ATOM 619 O O . ALA A 1 78 ? -1.324 9.083 4.719 1.00 83.50 78 ALA A O 1
ATOM 620 N N . VAL A 1 79 ? -3.121 10.398 4.382 1.00 84.75 79 VAL A N 1
ATOM 621 C CA . VAL A 1 79 ? -2.576 11.141 3.233 1.00 84.75 79 VAL A CA 1
ATOM 622 C C . VAL A 1 79 ? -1.360 11.969 3.644 1.00 84.75 79 VAL A C 1
ATOM 624 O O . VAL A 1 79 ? -0.344 11.936 2.950 1.00 84.75 79 VAL A O 1
ATOM 627 N N . ALA A 1 80 ? -1.422 12.670 4.777 1.00 83.88 80 ALA A N 1
ATOM 628 C CA . ALA A 1 80 ? -0.309 13.476 5.273 1.00 83.88 80 ALA A CA 1
ATOM 629 C C . ALA A 1 80 ? 0.930 12.615 5.571 1.00 83.88 80 ALA A C 1
ATOM 631 O O . ALA A 1 80 ? 2.035 12.941 5.133 1.00 83.88 80 ALA A O 1
ATOM 632 N N . VAL A 1 81 ? 0.751 11.475 6.243 1.00 81.06 81 VAL A N 1
ATOM 633 C CA . VAL A 1 81 ? 1.844 10.536 6.537 1.00 81.06 81 VAL A CA 1
ATOM 634 C C . VAL A 1 81 ? 2.435 9.956 5.249 1.00 81.06 81 VAL A C 1
ATOM 636 O O . VAL A 1 81 ? 3.658 9.862 5.114 1.00 81.06 81 VAL A O 1
ATOM 639 N N . LEU A 1 82 ? 1.594 9.611 4.270 1.00 79.12 82 LEU A N 1
ATOM 640 C CA . LEU A 1 82 ? 2.053 9.121 2.970 1.00 79.12 82 LEU A CA 1
ATOM 641 C C . LEU A 1 82 ? 2.831 10.195 2.190 1.00 79.12 82 LEU A C 1
ATOM 643 O O . LEU A 1 82 ? 3.840 9.875 1.560 1.00 79.12 82 LEU A O 1
ATOM 647 N N . ALA A 1 83 ? 2.404 11.458 2.257 1.00 80.62 83 ALA A N 1
ATOM 648 C CA . ALA A 1 83 ? 3.074 12.585 1.606 1.00 80.62 83 ALA A CA 1
ATOM 649 C C . ALA A 1 83 ? 4.495 12.758 2.153 1.00 80.62 83 ALA A C 1
ATOM 651 O O . ALA A 1 83 ? 5.469 12.723 1.393 1.00 80.62 83 ALA A O 1
ATOM 652 N N . VAL A 1 84 ? 4.615 12.804 3.485 1.00 79.88 84 VAL A N 1
ATOM 653 C CA . VAL A 1 84 ? 5.900 12.872 4.196 1.00 79.88 84 VAL A CA 1
ATOM 654 C C . VAL A 1 84 ? 6.787 11.676 3.841 1.00 79.88 84 VAL A C 1
ATOM 656 O O . VAL A 1 84 ? 7.946 11.859 3.475 1.00 79.88 84 VAL A O 1
ATOM 659 N N . SER A 1 85 ? 6.237 10.458 3.863 1.00 72.19 85 SER A N 1
ATOM 660 C CA . SER A 1 85 ? 6.942 9.213 3.513 1.00 72.19 85 SER A CA 1
ATOM 661 C C . SER A 1 85 ? 7.531 9.231 2.096 1.00 72.19 85 SER A C 1
ATOM 663 O O . SER A 1 85 ? 8.616 8.696 1.855 1.00 72.19 85 SER A O 1
ATOM 665 N N . LYS A 1 86 ? 6.832 9.857 1.143 1.00 69.00 86 LYS A N 1
ATOM 666 C CA . LYS A 1 86 ? 7.266 9.963 -0.256 1.00 69.00 86 LYS A CA 1
ATOM 667 C C . LYS A 1 86 ? 8.081 11.222 -0.555 1.00 69.00 86 LYS A C 1
ATOM 669 O O . LYS A 1 86 ? 8.508 11.376 -1.698 1.00 69.00 86 LYS A O 1
ATOM 674 N N . GLY A 1 87 ? 8.300 12.097 0.430 1.00 71.06 87 GLY A N 1
ATOM 675 C CA . GLY A 1 87 ? 8.958 13.391 0.230 1.00 71.06 87 GLY A CA 1
ATOM 676 C C . GLY A 1 87 ? 8.221 14.286 -0.773 1.00 71.06 87 GLY A C 1
ATOM 677 O O . GLY A 1 87 ? 8.851 15.086 -1.460 1.00 71.06 87 GLY A O 1
ATOM 678 N N . ASN A 1 88 ? 6.906 14.105 -0.901 1.00 73.81 88 ASN A N 1
ATOM 679 C CA . ASN A 1 88 ? 6.043 14.835 -1.825 1.00 73.81 88 ASN A CA 1
ATOM 680 C C . ASN A 1 88 ? 5.022 15.655 -1.031 1.00 73.81 88 ASN A C 1
ATOM 682 O O . ASN A 1 88 ? 4.708 15.319 0.108 1.00 73.81 88 ASN A O 1
ATOM 686 N N . GLY A 1 89 ? 4.475 16.706 -1.638 1.00 76.38 89 GLY A N 1
ATOM 687 C CA . GLY A 1 89 ? 3.308 17.379 -1.083 1.00 76.38 89 GLY A CA 1
ATOM 688 C C . GLY A 1 89 ? 2.038 16.534 -1.245 1.00 76.38 89 GLY A C 1
ATOM 689 O O . GLY A 1 89 ? 1.969 15.620 -2.080 1.00 76.38 89 GLY A O 1
ATOM 690 N N . THR A 1 90 ? 1.035 16.807 -0.410 1.00 78.56 90 THR A N 1
ATOM 691 C CA . THR A 1 90 ? -0.245 16.080 -0.398 1.00 78.56 90 THR A CA 1
ATOM 692 C C . THR A 1 90 ? -1.006 16.220 -1.718 1.00 78.56 90 THR A C 1
ATOM 694 O O . THR A 1 90 ? -1.753 15.318 -2.081 1.00 78.56 90 THR A O 1
ATOM 697 N N . GLU A 1 91 ? -0.752 17.275 -2.497 1.00 77.19 91 GLU A N 1
ATOM 698 C CA . GLU A 1 91 ? -1.330 17.518 -3.825 1.00 77.19 91 GLU A CA 1
ATOM 699 C C . GLU A 1 91 ? -0.956 16.460 -4.874 1.00 77.19 91 GLU A C 1
ATOM 701 O O . GLU A 1 91 ? -1.607 16.355 -5.911 1.00 77.19 91 GLU A O 1
ATOM 706 N N . ARG A 1 92 ? 0.089 15.662 -4.617 1.00 73.44 92 ARG A N 1
ATOM 707 C CA . ARG A 1 92 ? 0.506 14.548 -5.485 1.00 73.44 92 ARG A CA 1
ATOM 708 C C . ARG A 1 92 ? -0.128 13.213 -5.106 1.00 73.44 92 ARG A C 1
ATOM 710 O O . ARG A 1 92 ? 0.161 12.203 -5.748 1.00 73.44 92 ARG A O 1
ATOM 717 N N . ILE A 1 93 ? -0.964 13.190 -4.071 1.00 78.25 93 ILE A N 1
ATOM 718 C CA . ILE A 1 93 ? -1.692 12.002 -3.638 1.00 78.25 93 ILE A CA 1
ATOM 719 C C . ILE A 1 93 ? -3.127 12.123 -4.137 1.00 78.25 93 ILE A C 1
ATOM 721 O O . ILE A 1 93 ? -3.909 12.929 -3.644 1.00 78.25 93 ILE A O 1
ATOM 725 N N . GLY A 1 94 ? -3.469 11.309 -5.135 1.00 77.12 94 GLY A N 1
ATOM 726 C CA . GLY A 1 94 ? -4.842 11.194 -5.613 1.00 77.12 94 GLY A CA 1
ATOM 727 C C . GLY A 1 94 ? -5.697 10.375 -4.648 1.00 77.12 94 GLY A C 1
ATOM 728 O O . GLY A 1 94 ? -5.261 9.332 -4.160 1.00 77.12 94 GLY A O 1
ATOM 729 N N . LEU A 1 95 ? -6.927 10.826 -4.414 1.00 78.94 95 LEU A N 1
ATOM 730 C CA . LEU A 1 95 ? -7.971 10.039 -3.765 1.00 78.94 95 LEU A CA 1
ATOM 731 C C . LEU A 1 95 ? -8.934 9.543 -4.840 1.00 78.94 95 LEU A C 1
ATOM 733 O O . LEU A 1 95 ? -9.466 10.337 -5.613 1.00 78.94 95 LEU A O 1
ATOM 737 N N . ILE A 1 96 ? -9.139 8.230 -4.892 1.00 73.88 96 ILE A N 1
ATOM 738 C CA . ILE A 1 96 ? -10.131 7.605 -5.766 1.00 73.88 96 ILE A CA 1
ATOM 739 C C . ILE A 1 96 ? -11.245 7.094 -4.866 1.00 73.88 96 ILE A C 1
ATOM 741 O O . ILE A 1 96 ? -11.011 6.215 -4.035 1.00 73.88 96 ILE A O 1
ATOM 745 N N . ASP A 1 97 ? -12.443 7.649 -5.028 1.00 71.75 97 ASP A N 1
ATOM 746 C CA . ASP A 1 97 ? -13.636 7.093 -4.405 1.00 71.75 97 ASP A CA 1
ATOM 747 C C . ASP A 1 97 ? -14.200 5.994 -5.308 1.00 71.75 97 ASP A C 1
ATOM 749 O O . ASP A 1 97 ? -14.587 6.237 -6.450 1.00 71.75 97 ASP A O 1
ATOM 753 N N . LEU A 1 98 ? -14.201 4.763 -4.802 1.00 64.31 98 LEU A N 1
ATOM 754 C CA . LEU A 1 98 ? -14.750 3.606 -5.507 1.00 64.31 98 LEU A CA 1
ATOM 755 C C . LEU A 1 98 ? -16.269 3.474 -5.311 1.00 64.31 98 LEU A C 1
ATOM 757 O O . LEU A 1 98 ? -16.856 2.537 -5.844 1.00 64.31 98 LEU A O 1
ATOM 761 N N . GLN A 1 99 ? -16.914 4.391 -4.578 1.00 58.88 99 GLN A N 1
ATOM 762 C CA . GLN A 1 99 ? -18.377 4.457 -4.465 1.00 58.88 99 GLN A CA 1
ATOM 763 C C . GLN A 1 99 ? -19.063 5.090 -5.693 1.00 58.88 99 GLN A C 1
ATOM 765 O O . GLN A 1 99 ? -20.267 5.333 -5.667 1.00 58.88 99 GLN A O 1
ATOM 770 N N . GLY A 1 100 ? -18.328 5.340 -6.780 1.00 42.81 100 GLY A N 1
ATOM 771 C CA . GLY A 1 100 ? -18.870 5.872 -8.027 1.00 42.81 100 GLY A CA 1
ATOM 772 C C . GLY A 1 100 ? -19.517 4.804 -8.906 1.00 42.81 100 GLY A C 1
ATOM 773 O O . GLY A 1 100 ? -18.821 4.085 -9.621 1.00 42.81 100 GLY A O 1
ATOM 774 N N . ASP A 1 101 ? -20.850 4.771 -8.872 1.00 41.75 101 ASP A N 1
ATOM 775 C CA . ASP A 1 101 ? -21.707 4.435 -10.012 1.00 41.75 101 ASP A CA 1
ATOM 776 C C . ASP A 1 101 ? -21.141 5.033 -11.311 1.00 41.75 101 ASP A C 1
ATOM 778 O O . ASP A 1 101 ? -20.637 6.162 -11.330 1.00 41.75 101 ASP A O 1
ATOM 782 N N . GLU A 1 102 ? -21.263 4.282 -12.402 1.00 40.16 102 GLU A N 1
ATOM 783 C CA . GLU A 1 102 ? -21.030 4.786 -13.752 1.00 40.16 102 GLU A CA 1
ATOM 784 C C . GLU A 1 102 ? -21.910 6.030 -13.986 1.00 40.16 102 GLU A C 1
ATOM 786 O O . GLU A 1 102 ? -23.138 5.967 -13.897 1.00 40.16 102 GLU A O 1
ATOM 791 N N . ARG A 1 103 ? -21.289 7.173 -14.289 1.00 34.78 103 ARG A N 1
ATOM 792 C CA . ARG A 1 103 ? -21.956 8.308 -14.932 1.00 34.78 103 ARG A CA 1
ATOM 793 C C . ARG A 1 103 ? -21.242 8.662 -16.219 1.00 34.78 103 ARG A C 1
ATOM 795 O O . ARG A 1 103 ? -19.997 8.780 -16.174 1.00 34.78 103 ARG A O 1
#

Radius of gyration: 15.49 Å; chains: 1; bounding box: 46×31×31 Å

Sequence (103 aa):
MERNIAVLRWEPATWSAPGPSTDGVWRKDGPELPVEYTLTPNITRRGRNSALSLTLQRGWKRNPVLWSMLATGDVNEAVAVLAVSKGNGTERIGLIDLQGDER

Foldseek 3Di:
DQAWDKDKDDPPPPDDFPAAAFPPDKDQPDWFFQKDWDFDFDQDPVGTDTDTDIDGDPPHDTHTIIMTTGPGSDPVVNLVRVCVRVVHDSVPDDDDDPPDDDD